Protein AF-A0A3E4QM61-F1 (afdb_monomer_lite)

Sequence (158 aa):
MGYKTLSMSSDREHCSTHFFFFPSSILSKVETKSYTAKDVSEFRKAEDPIFTSLSENGILKAKDGSSISPVFDIFVSEKSKTYGIVSIPVGKYIVFAVSKDIDFPTRSEAGLKYCIKEVEIKERPSELILSPTFPTTYSMYGLIPWVEIDEKFSYNWK

pLDDT: mean 76.72, std 18.47, range [28.97, 95.62]

Radius of gyration: 16.13 Å; chains: 1; bounding box: 41×36×47 Å

Secondary structure (DSSP, 8-state):
-------TTTS-----EEEEEEETTHHHH----EEE-SSHHHHHH---HHHHIIIIIS-EEPTTS-EE--SEEEEE-TT--SPPP----SEEEEEEEEE----SSS--TTTTEEEEEEEEE---SSPP---------TTEEEEE----TTS-------

Structure (mmCIF, N/CA/C/O backbone):
data_AF-A0A3E4QM61-F1
#
_entry.id   AF-A0A3E4QM61-F1
#
loop_
_atom_site.group_PDB
_atom_site.id
_atom_site.type_symbol
_atom_site.label_atom_id
_atom_site.label_alt_id
_atom_site.label_comp_id
_atom_site.label_asym_id
_atom_site.label_entity_id
_atom_site.label_seq_id
_atom_site.pdbx_PDB_ins_code
_atom_site.Cartn_x
_atom_site.Cartn_y
_atom_site.Cartn_z
_atom_site.occupancy
_atom_site.B_iso_or_equiv
_atom_site.auth_seq_id
_atom_site.auth_comp_id
_atom_site.auth_asym_id
_atom_site.auth_atom_id
_atom_site.pdbx_PDB_model_num
ATOM 1 N N . MET A 1 1 ? -2.763 16.709 -31.731 1.00 30.06 1 MET A N 1
ATOM 2 C CA . MET A 1 1 ? -2.555 16.290 -30.330 1.00 30.06 1 MET A CA 1
ATOM 3 C C . MET A 1 1 ? -2.759 14.790 -30.289 1.00 30.06 1 MET A C 1
ATOM 5 O O . MET A 1 1 ? -3.856 14.342 -30.587 1.00 30.06 1 MET A O 1
ATOM 9 N N . GLY A 1 2 ? -1.689 14.022 -30.094 1.00 29.39 2 GLY A N 1
ATOM 10 C CA . GLY A 1 2 ? -1.769 12.564 -30.021 1.00 29.39 2 GLY A CA 1
ATOM 11 C C . GLY A 1 2 ? -1.876 12.142 -28.563 1.00 29.39 2 GLY A C 1
ATOM 12 O O . GLY A 1 2 ? -1.022 12.519 -27.767 1.00 29.39 2 GLY A O 1
ATOM 13 N N . TYR A 1 3 ? -2.912 11.386 -28.219 1.00 28.97 3 TYR A N 1
ATOM 14 C CA . TYR A 1 3 ? -3.013 10.722 -26.924 1.00 28.97 3 TYR A CA 1
ATOM 15 C C . TYR A 1 3 ? -2.383 9.334 -27.066 1.00 28.97 3 TYR A C 1
ATOM 17 O O . TYR A 1 3 ? -2.775 8.572 -27.949 1.00 28.97 3 TYR A O 1
ATOM 25 N N . LYS A 1 4 ? -1.396 9.003 -26.226 1.00 29.42 4 LYS A N 1
ATOM 26 C CA . LYS A 1 4 ? -0.947 7.615 -26.065 1.00 29.42 4 LYS A CA 1
ATOM 27 C C . LYS A 1 4 ? -1.897 6.945 -25.082 1.00 29.42 4 LYS A C 1
ATOM 29 O O . LYS A 1 4 ? -1.844 7.211 -23.887 1.00 29.42 4 LYS A O 1
ATOM 34 N N . THR A 1 5 ? -2.785 6.109 -25.601 1.00 34.84 5 THR A N 1
ATOM 35 C CA . THR A 1 5 ? -3.594 5.213 -24.778 1.00 34.84 5 THR A CA 1
ATOM 36 C C . THR A 1 5 ? -2.686 4.069 -24.330 1.00 34.84 5 THR A C 1
ATOM 38 O O . THR A 1 5 ? -2.144 3.369 -25.187 1.00 34.84 5 THR A O 1
ATOM 41 N N . LEU A 1 6 ? -2.490 3.882 -23.025 1.00 34.25 6 LEU A N 1
ATOM 42 C CA . LEU A 1 6 ? -1.894 2.644 -22.517 1.00 34.25 6 LEU A CA 1
ATOM 43 C C . LEU A 1 6 ? -2.831 1.484 -22.878 1.00 34.25 6 LEU A C 1
ATOM 45 O O . LEU A 1 6 ? -4.052 1.578 -22.722 1.00 34.25 6 LEU A O 1
ATOM 49 N N . SER A 1 7 ? -2.261 0.443 -23.474 1.00 32.88 7 SER A N 1
ATOM 50 C CA . SER A 1 7 ? -2.995 -0.716 -23.965 1.00 32.88 7 SER A CA 1
ATOM 51 C C . SER A 1 7 ? -3.347 -1.579 -22.757 1.00 32.88 7 SER A C 1
ATOM 53 O O . SER A 1 7 ? -2.511 -2.287 -22.206 1.00 32.88 7 SER A O 1
ATOM 55 N N . MET A 1 8 ? -4.620 -1.536 -22.359 1.00 40.66 8 MET A N 1
ATOM 56 C CA . MET A 1 8 ? -5.173 -2.243 -21.192 1.00 40.66 8 MET A CA 1
ATOM 57 C C . MET A 1 8 ? -4.942 -3.768 -21.190 1.00 40.66 8 MET A C 1
ATOM 59 O O . MET A 1 8 ? -5.213 -4.409 -20.179 1.00 40.66 8 MET A O 1
ATOM 63 N N . SER A 1 9 ? -4.465 -4.357 -22.292 1.00 40.62 9 SER A N 1
ATOM 64 C CA . SER A 1 9 ? -4.186 -5.791 -22.423 1.00 40.62 9 SER A CA 1
ATOM 65 C C . SER A 1 9 ? -2.728 -6.206 -22.169 1.00 40.62 9 SER A C 1
ATOM 67 O O . SER A 1 9 ? -2.484 -7.402 -22.070 1.00 40.62 9 SER A O 1
ATOM 69 N N . SER A 1 10 ? -1.770 -5.275 -22.061 1.00 42.66 10 SER A N 1
ATOM 70 C CA . SER A 1 10 ? -0.346 -5.587 -21.799 1.00 42.66 10 SER A CA 1
ATOM 71 C C . SER A 1 10 ? 0.195 -5.049 -20.468 1.00 42.66 10 SER A C 1
ATOM 73 O O . SER A 1 10 ? 1.280 -5.449 -20.069 1.00 42.66 10 SER A O 1
ATOM 75 N N . ASP A 1 11 ? -0.553 -4.179 -19.779 1.00 50.09 11 ASP A N 1
ATOM 76 C CA . ASP A 1 11 ? -0.012 -3.296 -18.725 1.00 50.09 11 ASP A CA 1
ATOM 77 C C . ASP A 1 11 ? -0.599 -3.587 -17.321 1.00 50.09 11 ASP A C 1
ATOM 79 O O . ASP A 1 11 ? -0.667 -2.710 -16.457 1.00 50.09 11 ASP A O 1
ATOM 83 N N . ARG A 1 12 ? -1.121 -4.801 -17.103 1.00 51.88 12 ARG A N 1
ATOM 84 C CA . ARG A 1 12 ? -1.690 -5.246 -15.819 1.00 51.88 12 ARG A CA 1
ATOM 85 C C . ARG A 1 12 ? -1.074 -6.586 -15.440 1.00 51.88 12 ARG A C 1
ATOM 87 O O . ARG A 1 12 ? -1.545 -7.631 -15.880 1.00 51.88 12 ARG A O 1
ATOM 94 N N . GLU A 1 13 ? -0.022 -6.547 -14.638 1.00 52.28 13 GLU A N 1
ATOM 95 C CA . GLU A 1 13 ? 0.568 -7.751 -14.058 1.00 52.28 13 GLU A CA 1
ATOM 96 C C . GLU A 1 13 ? -0.085 -8.055 -12.708 1.00 52.28 13 GLU A C 1
ATOM 98 O O . GLU A 1 13 ? -0.408 -7.151 -11.932 1.00 52.28 13 GLU A O 1
ATOM 103 N N . HIS A 1 14 ? -0.314 -9.343 -12.439 1.00 58.34 14 HIS A N 1
ATOM 104 C CA . HIS A 1 14 ? -0.659 -9.777 -11.092 1.00 58.34 14 HIS A CA 1
ATOM 105 C C . HIS A 1 14 ? 0.526 -9.471 -10.197 1.00 58.34 14 HIS A C 1
ATOM 107 O O . HIS A 1 14 ? 1.620 -9.944 -10.482 1.00 58.34 14 HIS A O 1
ATOM 113 N N . CYS A 1 15 ? 0.289 -8.707 -9.134 1.00 69.62 15 CYS A N 1
ATOM 114 C CA . CYS A 1 15 ? 1.341 -8.363 -8.204 1.00 69.62 15 CYS A CA 1
ATOM 115 C C . CYS A 1 15 ? 1.100 -8.945 -6.809 1.00 69.62 15 CYS A C 1
ATOM 117 O O . CYS A 1 15 ? -0.021 -8.922 -6.283 1.00 69.62 15 CYS A O 1
ATOM 119 N N . SER A 1 16 ? 2.163 -9.429 -6.171 1.00 81.06 16 SER A N 1
ATOM 120 C CA . SER A 1 16 ? 2.164 -9.717 -4.750 1.00 81.06 16 SER A CA 1
ATOM 121 C C . SER A 1 16 ? 1.882 -8.418 -4.010 1.00 81.06 16 SER A C 1
ATOM 123 O O . SER A 1 16 ? 2.542 -7.402 -4.213 1.00 81.06 16 SER A O 1
ATOM 125 N N . THR A 1 17 ? 0.874 -8.436 -3.151 1.00 86.19 17 THR A N 1
ATOM 126 C CA . THR A 1 17 ? 0.377 -7.243 -2.473 1.00 86.19 17 THR A CA 1
ATOM 127 C C . THR A 1 17 ? 0.293 -7.507 -0.985 1.00 86.19 17 THR A C 1
ATOM 129 O O . THR A 1 17 ? -0.249 -8.519 -0.542 1.00 86.19 17 THR A O 1
ATOM 132 N N . HIS A 1 18 ? 0.815 -6.574 -0.198 1.00 91.62 18 HIS A N 1
ATOM 133 C CA . HIS A 1 18 ? 0.668 -6.576 1.250 1.00 91.62 18 HIS A CA 1
ATOM 134 C C . HIS A 1 18 ? -0.342 -5.510 1.650 1.00 91.62 18 HIS A C 1
ATOM 136 O O . HIS A 1 18 ? -0.167 -4.330 1.349 1.00 91.62 18 HIS A O 1
ATOM 142 N N . PHE A 1 19 ? -1.411 -5.939 2.305 1.00 91.81 19 PHE A N 1
ATOM 143 C CA . PHE A 1 19 ? -2.453 -5.083 2.844 1.00 91.81 19 PHE A CA 1
ATOM 144 C C . PHE A 1 19 ? -2.182 -4.819 4.320 1.00 91.81 19 PHE A C 1
ATOM 146 O O . PHE A 1 19 ? -2.066 -5.758 5.100 1.00 91.81 19 PHE A O 1
ATOM 153 N N . PHE A 1 20 ? -2.131 -3.551 4.708 1.00 95.19 20 PHE A N 1
ATOM 154 C CA . PHE A 1 20 ? -1.952 -3.116 6.088 1.00 95.19 20 PHE A CA 1
ATOM 155 C C . PHE A 1 20 ? -3.166 -2.316 6.534 1.00 95.19 20 PHE A C 1
ATOM 157 O O . PHE A 1 20 ? -3.553 -1.349 5.875 1.00 95.19 20 PHE A O 1
ATOM 164 N N . PHE A 1 21 ? -3.756 -2.693 7.663 1.00 94.75 21 PHE A N 1
ATOM 165 C CA . PHE A 1 21 ? -4.988 -2.085 8.140 1.00 94.75 21 PHE A CA 1
ATOM 166 C C . PHE A 1 21 ? -4.711 -1.235 9.366 1.00 94.75 21 PHE A C 1
ATOM 168 O O . PHE A 1 21 ? -4.349 -1.732 10.432 1.00 94.75 21 PHE A O 1
ATOM 175 N N . PHE A 1 22 ? -4.920 0.066 9.219 1.00 95.62 22 PHE A N 1
ATOM 176 C CA . PHE A 1 22 ? -4.743 1.034 10.291 1.00 95.62 22 PHE A CA 1
ATOM 177 C C . PHE A 1 22 ? -6.091 1.601 10.733 1.00 95.62 22 PHE A C 1
ATOM 179 O O . PHE A 1 22 ? -7.031 1.630 9.936 1.00 95.62 22 PHE A O 1
ATOM 186 N N . PRO A 1 23 ? -6.215 2.093 11.978 1.00 93.56 23 PRO A N 1
ATOM 187 C CA . PRO A 1 23 ? -7.413 2.809 12.404 1.00 93.56 23 PRO A CA 1
ATOM 188 C C . PRO A 1 23 ? -7.685 4.015 11.498 1.00 93.56 23 PRO A C 1
ATOM 190 O O . PRO A 1 23 ? -6.747 4.654 11.020 1.00 93.56 23 PRO A O 1
ATOM 193 N N . SER A 1 24 ? -8.955 4.387 11.317 1.00 91.25 24 SER A N 1
ATOM 194 C CA . SER A 1 24 ? -9.344 5.496 10.427 1.00 91.25 24 SER A CA 1
ATOM 195 C C . SER A 1 24 ? -8.673 6.842 10.725 1.00 91.25 24 SER A C 1
ATOM 197 O O . SER A 1 24 ? -8.475 7.662 9.831 1.00 91.25 24 SER A O 1
ATOM 199 N N . SER A 1 25 ? -8.232 7.054 11.966 1.00 92.12 25 SER A N 1
ATOM 200 C CA . SER A 1 25 ? -7.511 8.257 12.389 1.00 92.12 25 SER A CA 1
ATOM 201 C C . SER A 1 25 ? -6.088 8.380 11.824 1.00 92.12 25 SER A C 1
ATOM 203 O O . SER A 1 25 ? -5.469 9.439 11.975 1.00 92.12 25 SER A O 1
ATOM 205 N N . ILE A 1 26 ? -5.557 7.344 11.160 1.00 93.81 26 ILE A N 1
ATOM 206 C CA . ILE A 1 26 ? -4.161 7.287 10.702 1.00 93.81 26 ILE A CA 1
ATOM 207 C C . ILE A 1 26 ? -3.784 8.429 9.758 1.00 93.81 26 ILE A C 1
ATOM 209 O O . ILE A 1 26 ? -2.677 8.953 9.859 1.00 93.81 26 ILE A O 1
ATOM 213 N N . LEU A 1 27 ? -4.707 8.879 8.902 1.00 91.25 27 LEU A N 1
ATOM 214 C CA . LEU A 1 27 ? -4.430 9.905 7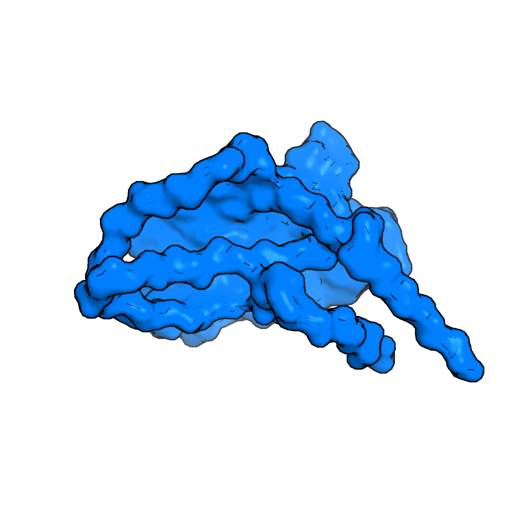.890 1.00 91.25 27 LEU A CA 1
ATOM 215 C C . LEU A 1 27 ? -4.060 11.267 8.494 1.00 91.25 27 LEU A C 1
ATOM 217 O O . LEU A 1 27 ? -3.392 12.068 7.850 1.00 91.25 27 LEU A O 1
ATOM 221 N N . SER A 1 28 ? -4.427 11.528 9.753 1.00 92.31 28 SER A N 1
ATOM 222 C CA . SER A 1 28 ? -3.973 12.738 10.452 1.00 92.31 28 SER A CA 1
ATOM 223 C C . SER A 1 28 ? -2.493 12.666 10.865 1.00 92.31 28 SER A C 1
ATOM 225 O O . SER A 1 28 ? -1.814 13.695 10.937 1.00 92.31 28 SER A O 1
ATOM 227 N N . LYS A 1 29 ? -1.974 11.449 11.075 1.00 92.50 29 LYS A N 1
ATOM 228 C CA . LYS A 1 29 ? -0.649 11.166 11.644 1.00 92.50 29 LYS A CA 1
ATOM 229 C C . LYS A 1 29 ? 0.442 10.942 10.605 1.00 92.50 29 LYS A C 1
ATOM 231 O O . LYS A 1 29 ? 1.611 11.097 10.943 1.00 92.50 29 LYS A O 1
ATOM 236 N N . VAL A 1 30 ? 0.083 10.594 9.372 1.00 92.88 30 VAL A N 1
ATOM 237 C CA . VAL A 1 30 ? 1.038 10.330 8.285 1.00 92.88 30 VAL A CA 1
ATOM 238 C C . VAL A 1 30 ? 0.922 11.359 7.168 1.00 9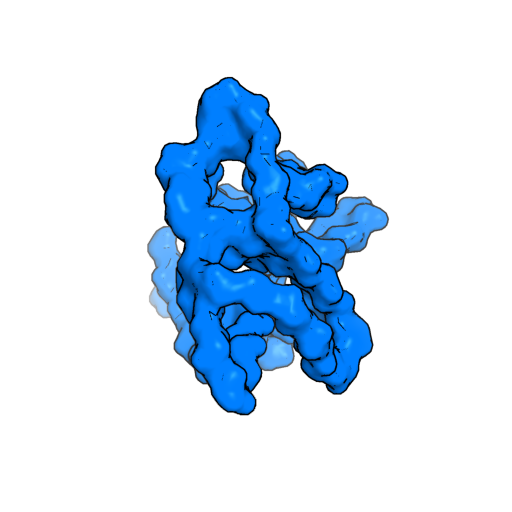2.88 30 VAL A C 1
ATOM 240 O O . VAL A 1 30 ? -0.056 12.103 7.085 1.00 92.88 30 VAL A O 1
ATOM 243 N N . GLU A 1 31 ? 1.951 11.443 6.332 1.00 89.81 31 GLU A N 1
ATOM 244 C CA . GLU A 1 31 ? 1.954 12.276 5.134 1.00 89.81 31 GLU A CA 1
ATOM 245 C C . GLU A 1 31 ? 2.104 11.377 3.908 1.00 89.81 31 GLU A C 1
ATOM 247 O O . GLU A 1 31 ? 3.138 10.749 3.706 1.00 89.81 31 GLU A O 1
ATOM 252 N N . THR A 1 32 ? 1.042 11.292 3.112 1.00 91.19 32 THR A N 1
ATOM 253 C CA . THR A 1 32 ? 0.997 10.483 1.893 1.00 91.19 32 THR A CA 1
ATOM 254 C C . THR A 1 32 ? 1.082 11.399 0.687 1.00 91.19 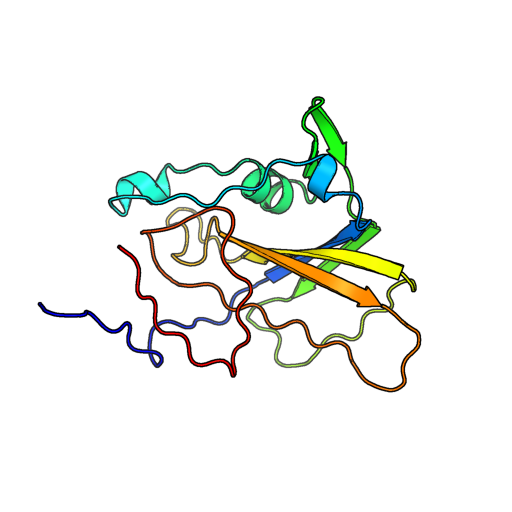32 THR A C 1
ATOM 256 O O . THR A 1 32 ? 0.349 12.388 0.614 1.00 91.19 32 THR A O 1
ATOM 259 N N . LYS A 1 33 ? 1.950 11.077 -0.269 1.00 91.81 33 LYS A N 1
ATOM 260 C CA . LYS A 1 33 ? 2.165 11.889 -1.467 1.00 91.81 33 LYS A CA 1
ATOM 261 C C . LYS A 1 33 ? 2.318 11.008 -2.693 1.00 91.81 33 LYS A C 1
ATOM 263 O O . LYS A 1 33 ? 2.838 9.900 -2.613 1.00 91.81 33 LYS A O 1
ATOM 268 N N . SER A 1 34 ? 1.850 11.527 -3.819 1.00 91.00 34 SER A N 1
ATOM 269 C CA . SER A 1 34 ? 2.111 10.991 -5.149 1.00 91.00 34 SER A CA 1
ATOM 270 C C . SER A 1 34 ? 3.261 11.765 -5.779 1.00 91.00 34 SER A C 1
ATOM 272 O O . SER A 1 34 ? 3.297 12.995 -5.676 1.00 91.00 34 SER A O 1
ATOM 274 N N . TYR A 1 35 ? 4.146 11.074 -6.484 1.00 89.75 35 TYR A N 1
ATOM 275 C CA . TYR A 1 35 ? 5.291 11.684 -7.147 1.00 89.75 35 TYR A CA 1
ATOM 276 C C . TYR A 1 35 ? 5.367 11.268 -8.610 1.00 89.75 35 TYR A C 1
ATOM 278 O O . TYR A 1 35 ? 4.872 10.205 -8.989 1.00 89.75 35 TYR A O 1
ATOM 286 N N . THR A 1 36 ? 6.042 12.096 -9.406 1.00 89.12 36 THR A N 1
ATOM 287 C CA . THR A 1 36 ? 6.312 11.841 -10.821 1.00 89.12 36 THR A CA 1
ATOM 288 C C . THR A 1 36 ? 7.817 11.743 -11.031 1.00 89.12 36 THR A C 1
ATOM 290 O O . THR A 1 36 ? 8.554 12.586 -10.525 1.00 89.12 36 THR A O 1
ATOM 293 N N . ALA A 1 37 ? 8.269 10.748 -11.789 1.00 85.25 37 ALA A N 1
ATOM 294 C CA . ALA A 1 37 ? 9.644 10.655 -12.272 1.00 85.25 37 ALA A CA 1
ATOM 295 C C . ALA A 1 37 ? 9.674 10.902 -13.786 1.00 85.25 37 ALA A C 1
ATOM 297 O O . ALA A 1 37 ? 8.754 10.513 -14.509 1.00 85.25 37 ALA A O 1
ATOM 298 N N . LYS A 1 38 ? 10.717 11.571 -14.280 1.00 82.62 38 LYS A N 1
ATOM 299 C CA . LYS A 1 38 ? 10.852 11.920 -15.703 1.00 82.62 38 LYS A CA 1
ATOM 300 C C . LYS A 1 38 ? 11.336 10.748 -16.545 1.00 82.62 38 LYS A C 1
ATOM 302 O O . LYS A 1 38 ? 10.999 10.660 -17.723 1.00 82.62 38 LYS A O 1
ATOM 307 N N . ASP A 1 39 ? 12.134 9.871 -15.947 1.00 81.56 39 ASP A N 1
ATOM 308 C CA . ASP A 1 39 ? 12.721 8.718 -16.613 1.00 81.56 39 ASP A CA 1
ATOM 309 C C . ASP A 1 39 ? 12.940 7.533 -15.655 1.00 81.56 39 ASP A C 1
ATOM 311 O O . ASP A 1 39 ? 12.747 7.613 -14.438 1.00 81.56 39 ASP A O 1
ATOM 315 N N . VAL A 1 40 ? 13.359 6.406 -16.234 1.00 82.12 40 VAL A N 1
ATOM 316 C CA . VAL A 1 40 ? 13.626 5.151 -15.517 1.00 82.12 40 VAL A CA 1
ATOM 317 C C . VAL A 1 40 ? 14.755 5.301 -14.491 1.00 82.12 40 VAL A C 1
ATOM 319 O O . VAL A 1 40 ? 14.739 4.642 -13.452 1.00 82.12 40 VAL A O 1
ATOM 322 N N . SER A 1 41 ? 15.748 6.153 -14.758 1.00 83.75 41 SER A N 1
ATOM 323 C CA . SER A 1 41 ? 16.893 6.343 -13.861 1.00 83.75 41 SER A CA 1
ATOM 324 C C . SER A 1 41 ? 16.490 7.102 -12.600 1.00 83.75 41 SER A C 1
ATOM 326 O O . SER A 1 41 ? 16.939 6.745 -11.510 1.00 83.75 41 SER A O 1
ATOM 328 N N . GLU A 1 42 ? 15.636 8.117 -12.741 1.00 86.00 42 GLU A N 1
ATOM 329 C CA . GLU A 1 42 ? 15.036 8.847 -11.625 1.00 86.00 42 GLU A CA 1
ATOM 330 C C . GLU A 1 42 ? 14.140 7.923 -10.794 1.00 86.00 42 GLU A C 1
ATOM 332 O O . GLU A 1 42 ? 14.320 7.830 -9.582 1.00 86.00 42 GLU A O 1
ATOM 337 N N . PHE A 1 43 ? 13.264 7.146 -11.438 1.00 84.94 43 PHE A N 1
ATOM 338 C CA . PHE A 1 43 ? 12.403 6.187 -10.741 1.00 84.94 43 PHE A CA 1
ATOM 339 C C . PHE A 1 43 ? 13.197 5.143 -9.938 1.00 84.94 43 PHE A C 1
ATOM 341 O O . PHE A 1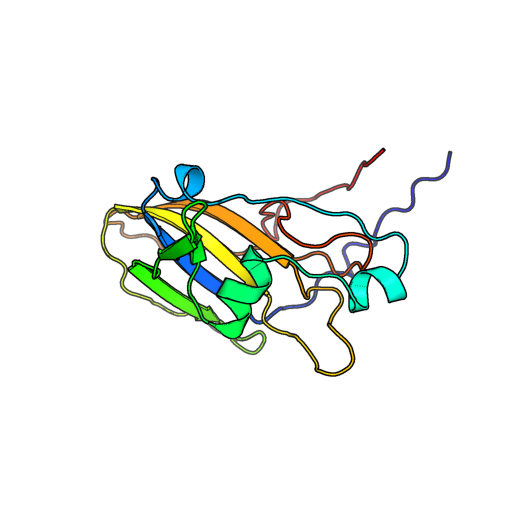 43 ? 12.882 4.856 -8.784 1.00 84.94 43 PHE A O 1
ATOM 348 N N . 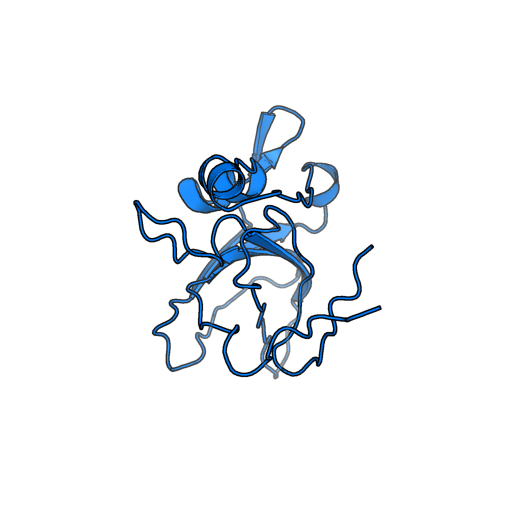ARG A 1 44 ? 14.272 4.583 -10.509 1.00 80.75 44 ARG A N 1
ATOM 349 C CA . ARG A 1 44 ? 15.102 3.574 -9.822 1.00 80.75 44 ARG A CA 1
ATOM 350 C C . ARG A 1 44 ? 15.789 4.104 -8.565 1.00 80.75 44 ARG A C 1
ATOM 352 O O . ARG A 1 44 ? 16.094 3.310 -7.680 1.00 80.75 44 ARG A O 1
ATOM 359 N N . LYS A 1 45 ? 16.029 5.414 -8.489 1.00 85.50 45 LYS A N 1
ATOM 360 C CA . LYS A 1 45 ? 16.641 6.094 -7.337 1.00 85.50 45 LYS A CA 1
ATOM 361 C C . LYS A 1 45 ? 15.614 6.753 -6.415 1.00 85.50 45 LYS A C 1
ATOM 363 O O . LYS A 1 45 ? 16.003 7.289 -5.386 1.00 85.50 45 LYS A O 1
ATOM 368 N N . ALA A 1 46 ? 14.335 6.740 -6.787 1.00 86.38 46 ALA A N 1
ATOM 369 C CA . ALA A 1 46 ? 13.281 7.372 -6.014 1.00 86.38 46 ALA A CA 1
ATOM 370 C C . ALA A 1 46 ? 13.094 6.684 -4.659 1.00 86.38 46 ALA A C 1
ATOM 372 O O . ALA A 1 46 ? 13.253 5.469 -4.530 1.00 86.38 46 ALA A O 1
ATOM 373 N N . GLU A 1 47 ? 12.710 7.454 -3.652 1.00 85.81 47 GLU A N 1
ATOM 374 C CA . GLU A 1 47 ? 12.361 6.938 -2.335 1.00 85.81 47 GLU A CA 1
ATOM 375 C C . GLU A 1 47 ? 11.044 7.567 -1.900 1.00 85.81 47 GLU A C 1
ATOM 377 O O . GLU A 1 47 ? 10.855 8.778 -2.007 1.00 85.81 47 GLU A O 1
ATOM 382 N N . ASP A 1 48 ? 10.132 6.734 -1.408 1.00 89.06 48 ASP A N 1
ATOM 383 C CA . ASP A 1 48 ? 8.909 7.184 -0.760 1.00 89.06 48 ASP A CA 1
ATOM 384 C C . ASP A 1 48 ? 8.901 6.644 0.679 1.00 89.06 48 ASP A C 1
ATOM 386 O O . ASP A 1 48 ? 8.927 5.426 0.873 1.00 89.06 48 ASP A O 1
ATOM 390 N N . PRO A 1 49 ? 8.873 7.516 1.705 1.00 89.00 49 PRO A N 1
ATOM 391 C CA . PRO A 1 49 ? 8.976 7.083 3.095 1.00 89.00 49 PRO A CA 1
ATOM 392 C C . PRO A 1 49 ? 7.867 6.126 3.541 1.00 89.00 49 PRO A C 1
ATOM 394 O O . PRO A 1 49 ? 8.121 5.268 4.388 1.00 89.00 49 PRO A O 1
ATOM 397 N N . ILE A 1 50 ? 6.651 6.261 3.000 1.00 92.19 50 ILE A N 1
ATOM 398 C CA . ILE A 1 50 ? 5.510 5.406 3.352 1.00 92.19 50 ILE A CA 1
ATOM 399 C C . ILE A 1 50 ? 5.708 4.018 2.748 1.00 92.19 50 ILE A C 1
ATOM 401 O O . ILE A 1 50 ? 5.641 3.023 3.470 1.00 92.19 50 ILE A O 1
ATOM 405 N N . PHE A 1 51 ? 6.017 3.957 1.453 1.00 90.25 51 PHE A N 1
ATOM 406 C CA . PHE A 1 51 ? 6.315 2.728 0.740 1.00 90.25 51 PHE A CA 1
ATOM 407 C C . PHE A 1 51 ? 7.483 1.998 1.389 1.00 90.25 51 PHE A C 1
ATOM 409 O O . PHE A 1 51 ? 7.339 0.828 1.718 1.00 90.25 51 PHE A O 1
ATOM 416 N N . THR A 1 52 ? 8.614 2.669 1.625 1.00 88.44 52 THR A N 1
ATOM 417 C CA . THR A 1 52 ? 9.798 2.041 2.227 1.00 88.44 52 THR A CA 1
ATOM 418 C C . THR A 1 52 ? 9.482 1.522 3.628 1.00 88.44 52 THR A C 1
ATOM 420 O O . THR A 1 52 ? 9.778 0.371 3.941 1.00 88.44 52 THR A O 1
ATOM 423 N N . SER A 1 53 ? 8.802 2.318 4.463 1.00 91.19 53 SER A N 1
ATOM 424 C CA . SER A 1 53 ? 8.468 1.896 5.832 1.00 91.19 53 SER A CA 1
ATOM 425 C C . SER A 1 53 ? 7.547 0.668 5.849 1.00 91.19 53 SER A C 1
ATOM 427 O O . SER A 1 53 ? 7.821 -0.285 6.578 1.00 91.19 53 SER A O 1
ATOM 429 N N . LEU A 1 54 ? 6.511 0.637 5.006 1.00 92.56 54 LEU A N 1
ATOM 430 C CA . LEU A 1 54 ? 5.592 -0.503 4.918 1.00 92.56 54 LEU A CA 1
ATOM 431 C C . LEU A 1 54 ? 6.209 -1.714 4.205 1.00 92.56 54 LEU A C 1
ATOM 433 O O . LEU A 1 54 ? 6.017 -2.855 4.624 1.00 92.56 54 LEU A O 1
ATOM 437 N N . SER A 1 55 ? 6.954 -1.487 3.125 1.00 87.38 55 SER A N 1
ATOM 438 C CA . SER A 1 55 ? 7.543 -2.553 2.318 1.00 87.38 55 SER A CA 1
ATOM 439 C C . SER A 1 55 ? 8.675 -3.268 3.057 1.00 87.38 55 SER A C 1
ATOM 441 O O . SER A 1 55 ? 8.779 -4.487 2.956 1.00 87.38 55 SER A O 1
ATOM 443 N N . GLU A 1 56 ? 9.493 -2.554 3.825 1.00 85.75 56 GLU A N 1
ATOM 444 C CA . GLU A 1 56 ? 10.640 -3.153 4.517 1.00 85.75 56 GLU A CA 1
ATOM 445 C C . GLU A 1 56 ? 10.320 -3.543 5.961 1.00 85.75 56 GLU A C 1
ATOM 447 O O . GLU A 1 56 ? 10.748 -4.599 6.416 1.00 85.75 56 GLU A O 1
ATOM 452 N N . ASN A 1 57 ? 9.545 -2.720 6.678 1.00 87.44 57 ASN A N 1
ATOM 453 C CA . ASN A 1 57 ? 9.366 -2.867 8.127 1.00 87.44 57 ASN A CA 1
ATOM 454 C C . ASN A 1 57 ? 7.933 -3.229 8.541 1.00 87.44 57 ASN A C 1
ATOM 456 O O . ASN A 1 57 ? 7.700 -3.538 9.707 1.00 87.44 57 ASN A O 1
ATOM 460 N N . GLY A 1 58 ? 6.959 -3.155 7.627 1.00 92.00 58 GLY A N 1
ATOM 461 C CA . GLY A 1 58 ? 5.551 -3.433 7.932 1.00 92.00 58 GLY A CA 1
ATOM 462 C C . GLY A 1 58 ? 4.895 -2.429 8.890 1.00 92.00 58 GLY A C 1
ATOM 463 O O . GLY A 1 58 ? 3.848 -2.719 9.460 1.00 92.00 58 GLY A O 1
ATOM 464 N N . ILE A 1 59 ? 5.498 -1.253 9.083 1.00 94.19 59 ILE A N 1
ATOM 465 C CA . ILE A 1 59 ? 5.028 -0.209 10.005 1.00 94.19 59 ILE A CA 1
ATOM 466 C C . ILE A 1 59 ? 5.037 1.159 9.321 1.00 94.19 59 ILE A C 1
ATOM 468 O O . ILE A 1 59 ? 5.798 1.397 8.386 1.00 94.19 59 ILE A O 1
ATOM 472 N N . LEU A 1 60 ? 4.207 2.082 9.804 1.00 94.88 60 LEU A N 1
ATOM 473 C CA . LEU A 1 60 ? 4.224 3.482 9.379 1.00 94.88 60 LEU A CA 1
ATOM 474 C C . LEU A 1 60 ? 5.085 4.323 10.320 1.00 94.88 60 LEU A C 1
ATOM 476 O O . LEU A 1 60 ? 5.121 4.080 11.525 1.00 94.88 60 LEU A O 1
ATOM 480 N N . LYS A 1 61 ? 5.716 5.368 9.779 1.00 92.38 61 LYS A N 1
ATOM 481 C CA . LYS A 1 61 ? 6.299 6.455 10.573 1.00 92.38 61 LYS A CA 1
ATOM 482 C C . LYS A 1 61 ? 5.347 7.644 10.588 1.00 92.38 61 LYS A C 1
ATOM 484 O O . LYS A 1 61 ? 4.902 8.108 9.539 1.00 92.38 61 LYS A O 1
ATOM 489 N N . ALA A 1 62 ? 5.024 8.122 11.779 1.00 91.31 62 ALA A N 1
ATOM 490 C CA . ALA A 1 62 ? 4.209 9.306 11.982 1.00 91.31 62 ALA A CA 1
ATOM 491 C C . ALA A 1 62 ? 5.021 10.595 11.783 1.00 91.31 62 ALA A C 1
ATOM 493 O O . ALA A 1 62 ? 6.252 10.589 11.818 1.00 91.31 62 ALA A O 1
ATOM 494 N N . LYS A 1 63 ? 4.318 11.724 11.639 1.00 90.12 63 LYS A N 1
ATOM 495 C CA . LYS A 1 63 ? 4.914 13.070 11.534 1.00 90.12 63 LYS A CA 1
ATOM 496 C C . LYS A 1 63 ? 5.774 13.451 12.743 1.00 90.12 63 LYS A C 1
ATOM 498 O O . LYS A 1 63 ? 6.716 14.218 12.595 1.00 90.12 63 LYS A O 1
ATOM 503 N N . ASP A 1 64 ? 5.453 12.923 13.923 1.00 90.44 64 ASP A N 1
ATOM 504 C CA . ASP A 1 64 ? 6.221 13.127 15.158 1.00 90.44 64 ASP A CA 1
ATOM 505 C C . ASP A 1 64 ? 7.411 12.155 15.303 1.00 90.44 64 ASP A C 1
ATOM 507 O O . ASP A 1 64 ? 8.110 12.177 16.313 1.00 90.44 64 ASP A O 1
ATOM 511 N N . GLY A 1 65 ? 7.652 11.302 14.300 1.00 88.50 65 GLY A N 1
ATOM 512 C CA . GLY A 1 65 ? 8.717 10.300 14.294 1.00 88.50 65 GLY A CA 1
ATOM 513 C C . GLY A 1 65 ? 8.361 8.986 14.992 1.00 88.50 65 GLY A C 1
ATOM 514 O O . GLY A 1 65 ? 9.154 8.044 14.936 1.00 88.50 65 GLY A O 1
ATOM 515 N N . SER A 1 66 ? 7.183 8.877 15.617 1.00 92.25 66 SER A N 1
ATOM 516 C CA . SER A 1 66 ? 6.740 7.629 16.242 1.00 92.25 66 SER A CA 1
ATOM 517 C C . SER A 1 66 ? 6.439 6.542 15.205 1.00 92.25 66 SER A C 1
ATOM 519 O O . SER A 1 66 ? 6.095 6.810 14.052 1.00 92.25 66 SER A O 1
ATOM 521 N N . SER A 1 67 ? 6.590 5.285 15.618 1.00 93.69 67 SER A N 1
ATOM 522 C CA . SER A 1 67 ? 6.246 4.123 14.797 1.00 93.69 67 SER A CA 1
ATOM 523 C C . SER A 1 67 ? 4.815 3.681 15.077 1.00 93.69 67 SER A C 1
ATOM 525 O O . SER A 1 67 ? 4.414 3.552 16.232 1.00 93.69 67 SER A O 1
ATOM 527 N N . ILE A 1 68 ? 4.050 3.422 14.021 1.00 95.25 68 ILE A N 1
ATOM 528 C CA . ILE A 1 68 ? 2.664 2.968 14.096 1.00 95.25 68 ILE A CA 1
ATOM 529 C C . ILE A 1 68 ? 2.577 1.590 13.452 1.00 95.25 68 ILE A C 1
ATOM 531 O O . ILE A 1 68 ? 2.834 1.435 12.258 1.00 95.25 68 ILE A O 1
ATOM 535 N N . SER A 1 69 ? 2.193 0.595 14.247 1.00 95.12 69 SER A N 1
ATOM 536 C CA . SER A 1 69 ? 1.922 -0.754 13.752 1.00 95.12 69 SER A CA 1
ATOM 537 C C . SER A 1 69 ? 0.503 -0.857 13.184 1.00 95.12 69 SER A C 1
ATOM 539 O O . SER A 1 69 ? -0.404 -0.183 13.693 1.00 95.12 69 SER A O 1
ATOM 541 N N . PRO A 1 70 ? 0.293 -1.671 12.139 1.00 94.69 70 PRO A N 1
ATOM 542 C CA . PRO A 1 70 ? -1.047 -2.004 11.681 1.00 94.69 70 PRO A CA 1
ATOM 543 C C . PRO A 1 70 ? -1.797 -2.769 12.779 1.00 94.69 70 PRO A C 1
ATOM 545 O O . PRO A 1 70 ? -1.193 -3.430 13.622 1.00 94.69 70 PRO A O 1
ATOM 548 N N . VAL A 1 71 ? -3.127 -2.692 12.767 1.00 93.12 71 VAL A N 1
ATOM 549 C CA . VAL A 1 71 ? -3.973 -3.536 13.628 1.00 93.12 71 VAL A CA 1
ATOM 550 C C . VAL A 1 71 ? -3.850 -4.995 13.198 1.00 93.12 71 VAL A C 1
ATOM 552 O O . VAL A 1 71 ? -3.855 -5.893 14.034 1.00 93.12 71 VAL A O 1
ATOM 555 N N . PHE A 1 72 ? -3.740 -5.211 11.891 1.00 89.25 72 PHE A N 1
ATOM 556 C CA . PHE A 1 72 ? -3.413 -6.484 11.271 1.00 89.25 72 PHE A CA 1
ATOM 557 C C . PHE A 1 72 ? -2.957 -6.236 9.829 1.00 89.25 72 PHE A C 1
ATOM 559 O O . PHE A 1 72 ? -3.211 -5.174 9.244 1.00 89.25 72 PHE A O 1
ATOM 566 N N . ASP A 1 73 ? -2.307 -7.234 9.249 1.00 91.12 73 ASP A N 1
ATOM 567 C CA . ASP A 1 73 ? -1.805 -7.199 7.887 1.00 91.12 73 ASP A CA 1
ATOM 568 C C . ASP A 1 73 ? -2.011 -8.543 7.181 1.00 91.12 73 ASP A C 1
ATOM 570 O O . ASP A 1 73 ? -2.170 -9.588 7.811 1.00 91.12 73 ASP A O 1
ATOM 574 N N . ILE A 1 74 ? -2.093 -8.495 5.853 1.00 88.25 74 ILE A N 1
ATOM 575 C CA . ILE A 1 74 ? -2.365 -9.653 5.001 1.00 88.25 74 ILE A CA 1
ATOM 576 C C . ILE A 1 74 ? -1.445 -9.579 3.794 1.00 88.25 74 ILE A C 1
ATOM 578 O O . ILE A 1 74 ? -1.514 -8.628 3.016 1.00 88.25 74 ILE A O 1
ATOM 582 N N . PHE A 1 75 ? -0.621 -10.601 3.598 1.00 87.69 75 PHE A N 1
ATOM 583 C CA . PHE A 1 75 ? 0.170 -10.753 2.384 1.00 87.69 75 PHE A CA 1
ATOM 584 C C . PHE A 1 75 ? -0.529 -11.693 1.399 1.00 87.69 75 PHE A C 1
ATOM 586 O O . PHE A 1 75 ? -0.899 -12.814 1.749 1.00 87.69 75 PHE A O 1
ATOM 593 N N . VAL A 1 76 ? -0.684 -11.245 0.155 1.00 82.38 76 VAL A N 1
ATOM 594 C CA . VAL A 1 76 ? -1.231 -12.028 -0.956 1.00 82.38 76 VAL A CA 1
ATOM 595 C C . VAL A 1 76 ? -0.164 -12.121 -2.037 1.00 82.38 76 VAL A C 1
ATOM 597 O O . VAL A 1 76 ? 0.272 -11.103 -2.560 1.00 82.38 76 VAL A O 1
ATOM 600 N N . SER A 1 77 ? 0.264 -13.335 -2.378 1.00 79.81 77 SER A N 1
ATOM 601 C CA . SER A 1 77 ? 1.227 -13.554 -3.464 1.00 79.81 77 SER A CA 1
ATOM 602 C C . SER A 1 77 ? 0.557 -13.434 -4.835 1.00 79.81 77 SER A C 1
ATOM 604 O O . SER A 1 77 ? -0.567 -13.907 -5.006 1.00 79.81 77 SER A O 1
ATOM 606 N N . GLU A 1 78 ? 1.291 -12.930 -5.832 1.00 74.44 78 GLU A N 1
ATOM 607 C CA . GLU A 1 78 ? 0.913 -12.970 -7.258 1.00 74.44 78 GLU A CA 1
ATOM 608 C C . GLU A 1 78 ? 0.524 -14.384 -7.740 1.00 74.44 78 GLU A C 1
ATOM 610 O O . GLU A 1 78 ? -0.269 -14.547 -8.664 1.00 74.44 78 GLU A O 1
ATOM 615 N N . LYS A 1 79 ? 1.069 -15.430 -7.097 1.00 73.31 79 LYS A N 1
ATOM 616 C CA . LYS A 1 79 ? 0.852 -16.841 -7.455 1.00 73.31 79 LYS A CA 1
ATOM 617 C C . LYS A 1 79 ? -0.400 -17.428 -6.809 1.00 73.31 79 LYS A C 1
ATOM 619 O O . LYS A 1 79 ? -0.706 -18.599 -7.047 1.00 73.31 79 LYS A O 1
ATOM 624 N N . SER A 1 80 ? -1.098 -16.662 -5.968 1.00 69.00 80 SER A N 1
ATOM 625 C CA . SER A 1 80 ? -2.311 -17.132 -5.309 1.00 69.00 80 SER A CA 1
ATOM 626 C C . SER A 1 80 ? -3.412 -17.346 -6.342 1.00 69.00 80 SER A C 1
ATOM 628 O O . SER A 1 80 ? -3.861 -16.413 -7.000 1.00 69.00 80 SER A O 1
ATOM 630 N N . LYS A 1 81 ? -3.859 -18.595 -6.484 1.00 64.50 81 LYS A N 1
ATOM 631 C CA . LYS A 1 81 ? -4.928 -18.980 -7.422 1.00 64.50 81 LYS A CA 1
ATOM 632 C C . LYS A 1 81 ? -6.316 -18.982 -6.783 1.00 64.50 81 LYS A C 1
ATOM 634 O O . LYS A 1 81 ? -7.302 -19.249 -7.462 1.00 64.50 81 LYS A O 1
ATOM 639 N N . THR A 1 82 ? -6.385 -18.736 -5.479 1.00 58.50 82 THR A N 1
ATOM 640 C CA . THR A 1 82 ? -7.609 -18.788 -4.678 1.00 58.50 82 THR A CA 1
ATOM 641 C C . THR A 1 82 ? -7.678 -17.588 -3.744 1.00 58.50 82 THR A C 1
ATOM 643 O O . THR A 1 82 ? -6.646 -17.068 -3.311 1.00 58.50 82 THR A O 1
ATOM 646 N N . TYR A 1 83 ? -8.896 -17.173 -3.403 1.00 60.75 83 TYR A N 1
ATOM 647 C CA . TYR A 1 83 ? -9.129 -16.179 -2.361 1.00 60.75 83 TYR A CA 1
ATOM 648 C C . TYR A 1 83 ? -8.690 -16.729 -0.997 1.00 60.75 83 TYR A C 1
ATOM 650 O O . TYR A 1 83 ? -8.945 -17.889 -0.672 1.00 60.75 83 TYR A O 1
ATOM 658 N N . GLY A 1 84 ? -8.004 -15.899 -0.211 1.00 60.75 84 GLY A N 1
ATOM 659 C CA . GLY A 1 84 ? -7.700 -16.190 1.187 1.00 60.75 84 GLY A CA 1
ATOM 660 C C . GLY A 1 84 ? -8.829 -15.691 2.084 1.00 60.75 84 GLY A C 1
ATOM 661 O O . GLY A 1 84 ? -9.284 -14.561 1.924 1.00 60.75 84 GLY A O 1
ATOM 662 N N . ILE A 1 85 ? -9.268 -16.513 3.037 1.00 63.88 85 ILE A N 1
ATOM 663 C CA . ILE A 1 85 ? -10.208 -16.086 4.080 1.00 63.88 85 ILE A CA 1
ATOM 664 C C . ILE A 1 85 ? -9.392 -15.597 5.270 1.00 63.88 85 ILE A C 1
ATOM 666 O O . ILE A 1 85 ? -8.513 -16.308 5.756 1.00 63.88 85 ILE A O 1
ATOM 670 N N . VAL A 1 86 ? -9.693 -14.391 5.748 1.00 67.69 86 VAL A N 1
ATOM 671 C CA . VAL A 1 86 ? -9.000 -13.794 6.892 1.00 67.69 86 VAL A CA 1
ATOM 672 C C . VAL A 1 86 ? -10.023 -13.212 7.855 1.00 67.69 86 VAL A C 1
ATOM 674 O O . VAL A 1 86 ? -10.933 -12.491 7.446 1.00 67.69 86 VAL A O 1
ATOM 677 N N . SER A 1 87 ? -9.899 -13.546 9.139 1.00 71.88 87 SER A N 1
ATOM 678 C CA . SER A 1 87 ? -10.762 -13.005 10.189 1.00 71.88 87 SER A CA 1
ATOM 679 C C . SER A 1 87 ? -10.224 -11.663 10.655 1.00 71.88 87 SER A C 1
ATOM 681 O O . SER A 1 87 ? -9.087 -11.563 11.110 1.00 71.88 87 SER A O 1
ATOM 683 N N . ILE A 1 88 ? -11.060 -10.636 10.550 1.00 74.94 88 ILE A N 1
ATOM 684 C CA . ILE A 1 88 ? -10.689 -9.260 10.847 1.00 74.94 88 ILE A CA 1
ATOM 685 C C . ILE A 1 88 ? -11.659 -8.688 11.888 1.00 74.94 88 ILE A C 1
ATOM 687 O O . ILE A 1 88 ? -12.867 -8.887 11.736 1.00 74.94 88 ILE A O 1
ATOM 691 N N . PRO A 1 89 ? -11.184 -7.957 12.917 1.00 83.00 89 PRO A N 1
ATOM 692 C CA . PRO A 1 89 ? -12.079 -7.288 13.851 1.00 83.00 89 PRO A CA 1
ATOM 693 C C . PRO A 1 89 ? -13.013 -6.287 13.158 1.00 83.00 89 PRO A C 1
ATOM 695 O O . PRO A 1 89 ? -12.641 -5.599 12.208 1.00 83.00 89 PRO A O 1
ATOM 698 N N . VAL A 1 90 ? -14.241 -6.185 13.663 1.00 86.44 90 VAL A N 1
ATOM 699 C CA . VAL A 1 90 ? -15.213 -5.185 13.206 1.00 86.44 90 VAL A CA 1
ATOM 700 C C . VAL A 1 90 ? -14.689 -3.783 13.521 1.00 86.44 90 VAL A C 1
ATOM 702 O O . VAL A 1 90 ? -14.244 -3.513 14.637 1.00 86.44 90 VAL A O 1
ATOM 705 N N . GLY A 1 91 ? -14.759 -2.875 12.548 1.00 89.00 91 GLY A N 1
ATOM 706 C CA . GLY A 1 91 ? -14.248 -1.517 12.699 1.00 89.00 91 GLY A CA 1
ATOM 707 C C . GLY A 1 91 ? -14.104 -0.753 11.386 1.00 89.00 91 GLY A C 1
ATOM 708 O O . GLY A 1 91 ? -14.368 -1.271 10.303 1.00 89.00 91 GLY A O 1
ATOM 709 N N . LYS A 1 92 ? -13.676 0.508 11.490 1.00 92.75 92 LYS A N 1
ATOM 710 C CA . LYS A 1 92 ? -13.345 1.366 10.345 1.00 92.75 92 LYS A CA 1
ATOM 711 C C . LYS A 1 92 ? -11.837 1.472 10.198 1.00 92.75 92 LYS A C 1
ATOM 713 O O . LYS A 1 92 ? -11.150 1.902 11.128 1.00 92.75 92 LYS A O 1
ATOM 718 N N . TYR A 1 93 ? -11.351 1.115 9.019 1.00 93.75 93 TYR A N 1
ATOM 719 C CA . TYR A 1 93 ? -9.935 1.016 8.720 1.00 93.75 93 TYR A CA 1
ATOM 720 C C . TYR A 1 93 ? -9.569 1.832 7.493 1.00 93.75 93 TYR A C 1
ATOM 722 O O . TYR A 1 93 ? -10.348 1.976 6.555 1.00 93.75 93 TYR A O 1
ATOM 730 N N . ILE A 1 94 ? -8.336 2.313 7.495 1.00 95.62 94 ILE A N 1
ATOM 731 C CA . IL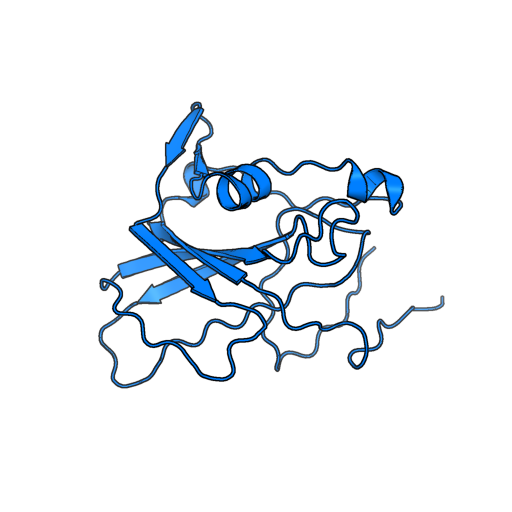E A 1 94 ? -7.654 2.790 6.302 1.00 95.62 94 ILE A CA 1
ATOM 732 C C . ILE A 1 94 ? -6.683 1.689 5.899 1.00 95.62 94 ILE A C 1
ATOM 734 O O . ILE A 1 94 ? -5.780 1.332 6.660 1.00 95.62 94 ILE A O 1
ATOM 738 N N . VAL A 1 95 ? -6.918 1.125 4.720 1.00 94.25 95 VAL A N 1
ATOM 739 C CA . VAL A 1 95 ? -6.149 0.012 4.173 1.00 94.25 95 VAL A CA 1
ATOM 740 C C . VAL A 1 95 ? -5.090 0.563 3.242 1.00 94.25 95 VAL A C 1
ATOM 742 O O . VAL A 1 95 ? -5.428 1.229 2.268 1.00 94.25 95 VAL A O 1
ATOM 745 N N . PHE A 1 96 ? -3.829 0.263 3.524 1.00 95.62 96 PHE A N 1
ATOM 746 C CA . PHE A 1 96 ? -2.716 0.498 2.614 1.00 95.62 96 PHE A CA 1
ATOM 747 C C . PHE A 1 96 ? -2.430 -0.801 1.873 1.00 95.62 96 PHE A C 1
ATOM 749 O O . PHE A 1 96 ? -2.076 -1.791 2.505 1.00 95.62 96 PHE A O 1
ATOM 756 N N . ALA A 1 97 ? -2.570 -0.803 0.553 1.00 92.50 97 ALA A N 1
ATOM 757 C CA . ALA A 1 97 ? -2.115 -1.904 -0.283 1.00 92.50 97 ALA A CA 1
ATOM 758 C C . ALA A 1 97 ? -0.781 -1.525 -0.921 1.00 92.50 97 ALA A C 1
ATOM 760 O O . ALA A 1 97 ? -0.690 -0.520 -1.628 1.00 92.50 97 ALA A O 1
ATOM 761 N N . VAL A 1 98 ? 0.248 -2.321 -0.652 1.00 91.81 98 VAL A N 1
ATOM 762 C CA . VAL A 1 98 ? 1.633 -2.073 -1.060 1.00 91.81 98 VAL A CA 1
ATOM 763 C C . VAL A 1 98 ? 2.084 -3.195 -1.981 1.00 91.81 98 VAL A C 1
ATOM 765 O O . VAL A 1 98 ? 2.011 -4.364 -1.599 1.00 91.81 98 VAL A O 1
ATOM 768 N N . SER A 1 99 ? 2.559 -2.846 -3.175 1.00 86.81 99 SER A N 1
ATOM 769 C CA . SER A 1 99 ? 3.141 -3.823 -4.100 1.00 86.81 99 SER A CA 1
ATOM 770 C C . SER A 1 99 ? 4.464 -4.376 -3.551 1.00 86.81 99 SER A C 1
ATOM 772 O O . SER A 1 99 ? 5.285 -3.625 -3.017 1.00 86.81 99 SER A O 1
ATOM 774 N N . LYS A 1 100 ? 4.660 -5.694 -3.666 1.00 80.62 100 LYS A N 1
ATOM 775 C CA . LYS A 1 100 ? 5.807 -6.446 -3.135 1.00 80.62 100 LYS A CA 1
ATOM 776 C C . LYS A 1 100 ? 6.651 -7.139 -4.204 1.00 80.62 100 LYS A C 1
ATOM 778 O O . LYS A 1 100 ? 7.681 -7.699 -3.835 1.00 80.62 100 LYS A O 1
ATOM 783 N N . ASP A 1 101 ? 6.299 -7.074 -5.489 1.00 66.38 101 ASP A N 1
ATOM 784 C CA . ASP A 1 101 ? 7.144 -7.651 -6.550 1.00 66.38 101 ASP A CA 1
ATOM 785 C C . ASP A 1 101 ? 8.294 -6.710 -6.883 1.00 66.38 101 ASP A C 1
ATOM 787 O O . ASP A 1 101 ? 8.346 -6.049 -7.917 1.00 66.38 101 ASP A O 1
ATOM 791 N N . ILE A 1 102 ? 9.226 -6.599 -5.945 1.00 60.91 102 ILE A N 1
ATOM 792 C CA . ILE A 1 102 ? 10.489 -5.917 -6.165 1.00 60.91 102 ILE A CA 1
ATOM 793 C C . ILE A 1 102 ? 11.514 -6.984 -6.538 1.00 60.91 102 ILE A C 1
ATOM 795 O O . ILE A 1 102 ? 12.107 -7.606 -5.660 1.00 60.91 102 ILE A O 1
ATOM 799 N N . ASP A 1 103 ? 11.783 -7.150 -7.831 1.00 55.59 103 ASP A N 1
ATOM 800 C CA . ASP A 1 103 ? 13.026 -7.790 -8.252 1.00 55.59 103 ASP A CA 1
ATOM 801 C C . ASP A 1 103 ? 14.191 -6.837 -7.943 1.00 55.59 103 ASP A C 1
ATOM 803 O O . ASP A 1 103 ? 14.363 -5.789 -8.565 1.00 55.59 103 ASP A O 1
ATOM 807 N N . PHE A 1 104 ? 15.017 -7.170 -6.953 1.00 44.28 104 PHE A N 1
ATOM 808 C CA . PHE A 1 104 ? 16.326 -6.531 -6.795 1.00 44.28 104 PHE A CA 1
ATOM 809 C C . PHE A 1 104 ? 17.295 -7.221 -7.765 1.00 44.28 104 PHE A C 1
ATOM 811 O O . PHE A 1 104 ? 17.485 -8.430 -7.622 1.00 44.28 104 PHE A O 1
ATOM 818 N N . PRO A 1 105 ? 17.905 -6.529 -8.758 1.00 48.88 105 PRO A N 1
ATOM 819 C CA . PRO A 1 105 ? 18.271 -5.101 -8.820 1.00 48.88 105 PRO A CA 1
ATOM 820 C C . PRO A 1 105 ? 17.423 -4.209 -9.760 1.00 48.88 105 PRO A C 1
ATOM 822 O O . PRO A 1 105 ? 17.713 -3.020 -9.917 1.00 48.88 105 PRO A O 1
ATOM 825 N N . THR A 1 106 ? 16.400 -4.753 -10.413 1.00 58.31 106 THR A N 1
ATOM 826 C CA . THR A 1 106 ? 15.527 -4.049 -11.361 1.00 58.31 106 THR A CA 1
ATOM 827 C C . THR A 1 106 ? 14.154 -3.850 -10.740 1.00 58.31 106 THR A C 1
ATOM 829 O O . THR A 1 106 ? 13.249 -4.635 -11.007 1.00 58.31 106 THR A O 1
ATOM 832 N N . ARG A 1 107 ? 14.005 -2.810 -9.899 1.00 63.56 107 ARG A N 1
ATOM 833 C CA . ARG A 1 107 ? 12.706 -2.446 -9.302 1.00 63.56 107 ARG A CA 1
ATOM 834 C C . ARG A 1 107 ? 11.616 -2.557 -10.373 1.00 63.56 107 ARG A C 1
ATOM 836 O O . ARG A 1 107 ? 11.711 -1.852 -11.382 1.00 63.56 107 ARG A O 1
ATOM 843 N N . SER A 1 108 ? 10.642 -3.446 -10.152 1.00 67.75 108 SER A N 1
ATOM 844 C CA . SER A 1 108 ? 9.502 -3.626 -11.054 1.00 67.75 108 SER A CA 1
ATOM 845 C C . SER A 1 108 ? 8.821 -2.286 -11.301 1.00 67.75 108 SER A C 1
ATOM 847 O O . SER A 1 108 ? 8.832 -1.395 -10.445 1.00 67.75 108 SER A O 1
ATOM 849 N N . GLU A 1 109 ? 8.186 -2.146 -12.457 1.00 68.31 109 GLU A N 1
ATOM 850 C CA . GLU A 1 109 ? 7.414 -0.955 -12.798 1.00 68.31 109 GLU A CA 1
ATOM 851 C C . GLU A 1 109 ? 6.206 -0.771 -11.873 1.00 68.31 109 GLU A C 1
ATOM 853 O O . GLU A 1 109 ? 5.729 0.349 -11.724 1.00 68.31 109 GLU A O 1
ATOM 858 N N . ALA A 1 110 ? 5.734 -1.834 -11.210 1.00 68.31 110 ALA A N 1
ATOM 859 C CA . ALA A 1 110 ? 4.729 -1.761 -10.147 1.00 68.31 110 ALA A CA 1
ATOM 860 C C . ALA A 1 110 ? 5.328 -1.409 -8.768 1.00 68.31 110 ALA A C 1
ATOM 862 O O . ALA A 1 110 ? 4.594 -1.050 -7.845 1.00 68.31 110 ALA A O 1
ATOM 863 N N . GLY A 1 111 ? 6.653 -1.485 -8.623 1.00 75.69 111 GLY A N 1
ATOM 864 C CA . GLY A 1 111 ? 7.370 -1.174 -7.392 1.00 75.69 111 GLY A CA 1
ATOM 865 C C . GLY A 1 111 ? 7.245 0.297 -6.983 1.00 75.69 111 GLY A C 1
ATOM 866 O O . GLY A 1 111 ? 6.896 1.166 -7.784 1.00 75.69 111 GLY A O 1
ATOM 867 N N . LEU A 1 112 ? 7.540 0.584 -5.711 1.00 83.81 112 LEU A N 1
ATOM 868 C CA . LEU A 1 112 ? 7.455 1.919 -5.094 1.00 83.81 112 LEU A CA 1
ATOM 869 C C . LEU A 1 112 ? 6.052 2.539 -5.065 1.00 83.81 112 LEU A C 1
ATOM 871 O O . LEU A 1 112 ? 5.924 3.743 -4.848 1.00 83.81 112 LEU A O 1
ATOM 875 N N . LYS A 1 113 ? 4.999 1.754 -5.295 1.00 88.00 113 LYS A N 1
ATOM 876 C CA . LYS A 1 113 ? 3.616 2.234 -5.319 1.00 88.00 113 LYS A CA 1
ATOM 877 C C . LYS A 1 113 ? 2.805 1.620 -4.189 1.00 88.00 113 LYS A C 1
ATOM 879 O O . LYS A 1 113 ? 2.930 0.435 -3.876 1.00 88.00 113 LYS A O 1
ATOM 884 N N . TYR A 1 114 ? 1.935 2.434 -3.611 1.00 92.06 114 TYR A N 1
ATOM 885 C CA . TYR A 1 114 ? 0.898 1.992 -2.689 1.00 92.06 114 TYR A CA 1
ATOM 886 C C . TYR A 1 114 ? -0.404 2.734 -2.978 1.00 92.06 114 TYR A C 1
ATOM 888 O O . TYR A 1 114 ? -0.394 3.873 -3.442 1.00 92.06 114 TYR A O 1
ATOM 896 N N . CYS A 1 115 ? -1.534 2.104 -2.692 1.00 91.88 115 CYS A N 1
ATOM 897 C CA . CYS A 1 115 ? -2.838 2.757 -2.724 1.00 91.88 115 CYS A CA 1
ATOM 898 C C . CYS A 1 115 ? -3.517 2.657 -1.363 1.00 91.88 115 CYS A C 1
ATOM 900 O O . CYS A 1 115 ? -3.159 1.828 -0.522 1.00 91.88 115 CYS A O 1
ATOM 902 N N . ILE A 1 116 ? -4.487 3.542 -1.145 1.00 94.19 116 ILE A N 1
ATOM 903 C CA . ILE A 1 116 ? -5.216 3.646 0.113 1.00 94.19 116 ILE A CA 1
ATOM 904 C C . ILE A 1 116 ? -6.713 3.545 -0.163 1.00 94.19 116 ILE A C 1
ATOM 906 O O . ILE A 1 116 ? -7.213 4.194 -1.081 1.00 94.19 116 ILE A O 1
ATOM 910 N N . LYS A 1 117 ? -7.433 2.772 0.653 1.00 92.06 117 LYS A N 1
ATOM 911 C CA . LYS A 1 117 ? -8.901 2.715 0.641 1.00 92.06 117 LYS A CA 1
ATOM 912 C C . LYS A 1 117 ? -9.442 2.720 2.066 1.00 92.06 117 LYS A C 1
ATOM 914 O O . LYS A 1 117 ? -8.948 1.988 2.922 1.00 92.06 117 LYS A O 1
ATOM 919 N N . GLU A 1 118 ? -10.455 3.543 2.326 1.00 92.75 118 GLU A N 1
ATOM 920 C CA . GLU A 1 118 ? -11.229 3.441 3.564 1.00 92.75 118 GLU A CA 1
ATOM 921 C C . GLU A 1 118 ? -12.201 2.269 3.453 1.00 92.75 118 GLU A C 1
ATOM 923 O O . GLU A 1 118 ? -12.907 2.114 2.454 1.00 92.75 118 GLU A O 1
ATOM 928 N N . VAL A 1 119 ? -12.217 1.424 4.477 1.00 89.00 119 VAL A N 1
ATOM 929 C CA . VAL A 1 119 ? -13.042 0.224 4.528 1.00 89.00 119 VAL A CA 1
ATOM 930 C C . VAL A 1 119 ? -13.702 0.131 5.892 1.00 89.00 119 VAL A C 1
ATOM 932 O O . VAL A 1 119 ? -13.053 0.212 6.934 1.00 89.00 119 VAL A O 1
ATOM 935 N N . GLU A 1 120 ? -15.007 -0.108 5.884 1.00 88.81 120 GLU A N 1
ATOM 936 C CA . GLU A 1 120 ? -15.755 -0.467 7.078 1.00 88.81 120 GLU A CA 1
ATOM 937 C C . GLU A 1 120 ? -15.983 -1.981 7.103 1.00 88.81 120 GLU A C 1
ATOM 939 O O . GLU A 1 120 ? -16.626 -2.555 6.223 1.00 88.81 120 GLU A O 1
ATOM 944 N N . ILE A 1 121 ? -15.429 -2.634 8.118 1.00 84.75 121 ILE A N 1
ATOM 945 C CA . ILE A 1 121 ? -15.559 -4.066 8.354 1.00 84.75 121 ILE A CA 1
ATOM 946 C C . ILE A 1 121 ? -16.684 -4.251 9.354 1.00 84.75 121 ILE A C 1
ATOM 948 O O . ILE A 1 121 ? -16.587 -3.824 10.501 1.00 84.75 121 ILE A O 1
ATOM 952 N N . LYS A 1 122 ? -17.764 -4.871 8.890 1.00 83.50 122 LYS A N 1
ATOM 953 C CA . LYS A 1 122 ? -18.938 -5.244 9.677 1.00 83.50 122 LYS A CA 1
ATOM 954 C C . LYS A 1 122 ? -19.087 -6.752 9.650 1.00 83.50 122 LYS A C 1
ATOM 956 O O . LYS A 1 122 ? -18.593 -7.405 8.732 1.00 83.50 122 LYS A O 1
ATOM 961 N N . GLU A 1 123 ? -19.813 -7.281 10.623 1.00 77.25 123 GLU A N 1
ATOM 962 C CA . GLU A 1 123 ? -20.353 -8.627 10.505 1.00 77.25 123 GLU A CA 1
ATOM 963 C C . GLU A 1 123 ? -21.264 -8.673 9.273 1.00 77.25 123 GLU A C 1
ATOM 965 O O . GLU A 1 123 ? -22.171 -7.851 9.117 1.00 77.25 123 GLU A O 1
ATOM 970 N N . ARG A 1 124 ? -20.960 -9.571 8.340 1.00 68.44 124 ARG A N 1
ATOM 971 C CA . ARG A 1 124 ? -21.713 -9.719 7.097 1.00 68.44 124 ARG A CA 1
ATOM 972 C C . ARG A 1 124 ? -21.652 -11.161 6.603 1.00 68.44 124 ARG A C 1
ATOM 974 O O . ARG A 1 124 ? -20.653 -11.836 6.843 1.00 68.44 124 ARG A O 1
ATOM 981 N N . PRO A 1 125 ? -22.683 -11.610 5.872 1.00 54.25 125 PRO A N 1
ATOM 982 C CA . PRO A 1 125 ? -22.682 -12.923 5.238 1.00 54.25 125 PRO A CA 1
ATOM 983 C C . PRO A 1 125 ? -21.850 -12.961 3.946 1.00 54.25 125 PRO A C 1
ATOM 985 O O . PRO A 1 125 ? -21.505 -14.041 3.484 1.00 54.25 125 PRO A O 1
ATOM 988 N N . SER A 1 126 ? -21.555 -11.804 3.341 1.00 64.31 126 SER A N 1
ATOM 989 C CA . SER A 1 126 ? -20.816 -11.695 2.079 1.00 64.31 126 SER A CA 1
ATOM 990 C C . SER A 1 126 ? -19.343 -11.345 2.296 1.00 64.31 126 SER A C 1
ATOM 992 O O . SER A 1 126 ? -18.968 -10.763 3.310 1.00 64.31 126 SER A O 1
ATOM 994 N N . GLU A 1 127 ? -18.493 -11.639 1.321 1.00 68.50 127 GLU A N 1
ATOM 995 C CA . GLU A 1 127 ? -17.051 -11.393 1.422 1.00 68.50 127 GLU A CA 1
ATOM 996 C C . GLU A 1 127 ? -16.689 -9.901 1.267 1.00 68.50 127 GLU A C 1
ATOM 998 O O . GLU A 1 127 ? -17.439 -9.103 0.690 1.00 68.50 127 GLU A O 1
ATOM 1003 N N . LEU A 1 128 ? -15.529 -9.503 1.808 1.00 72.69 128 LEU A N 1
ATOM 1004 C CA . LEU A 1 128 ? -14.858 -8.264 1.406 1.00 72.69 128 LEU A CA 1
ATOM 1005 C C . LEU A 1 128 ? -13.935 -8.578 0.242 1.00 72.69 128 LEU A C 1
ATOM 1007 O O . LEU A 1 128 ? -13.036 -9.398 0.402 1.00 72.69 128 LEU A O 1
ATOM 1011 N N . ILE A 1 129 ? -14.076 -7.866 -0.868 1.00 75.94 129 ILE A N 1
ATOM 1012 C CA . ILE A 1 129 ? -13.125 -7.981 -1.969 1.00 75.94 129 ILE A CA 1
ATOM 1013 C C . ILE A 1 129 ? -12.239 -6.738 -1.969 1.00 75.94 129 ILE A C 1
ATOM 1015 O O . ILE A 1 129 ? -12.725 -5.607 -2.007 1.00 75.94 129 ILE A O 1
ATOM 1019 N N . LEU A 1 130 ? -10.927 -6.960 -1.885 1.00 78.25 130 LEU A N 1
ATOM 1020 C CA . LEU A 1 130 ? -9.897 -5.940 -2.045 1.00 78.25 130 LEU A CA 1
ATOM 1021 C C . LEU A 1 130 ? -9.052 -6.315 -3.260 1.00 78.25 130 LEU A C 1
ATOM 1023 O O . LEU A 1 130 ? -8.312 -7.293 -3.226 1.00 78.25 130 LEU A O 1
ATOM 1027 N N . SER A 1 131 ? -9.179 -5.540 -4.331 1.00 77.50 131 SER A N 1
ATOM 1028 C CA . SER A 1 131 ? -8.523 -5.808 -5.615 1.00 77.50 131 SER A CA 1
ATOM 1029 C C . SER A 1 131 ? -7.892 -4.529 -6.177 1.00 77.50 131 SER A C 1
ATOM 1031 O O . SER A 1 131 ? -8.432 -3.946 -7.120 1.00 77.50 131 SER A O 1
ATOM 1033 N N . PRO A 1 132 ? -6.807 -4.024 -5.564 1.00 80.25 132 PRO A N 1
ATOM 1034 C CA . PRO A 1 132 ? -6.093 -2.873 -6.093 1.00 80.25 132 PRO A CA 1
ATOM 1035 C C . PRO A 1 132 ? -5.380 -3.239 -7.399 1.00 80.25 132 PRO A C 1
ATOM 1037 O O . PRO A 1 132 ? -4.858 -4.342 -7.544 1.00 80.25 132 PRO A O 1
ATOM 1040 N N . THR A 1 133 ? -5.311 -2.287 -8.324 1.00 77.75 133 THR A N 1
ATOM 1041 C CA . THR A 1 133 ? -4.529 -2.405 -9.560 1.00 77.75 133 THR A CA 1
ATOM 1042 C C . THR A 1 133 ? -3.366 -1.420 -9.518 1.00 77.75 133 THR A C 1
ATOM 1044 O O . THR A 1 133 ? -3.580 -0.221 -9.329 1.00 77.75 133 THR A O 1
ATOM 1047 N N . PHE A 1 134 ? -2.140 -1.905 -9.721 1.00 78.81 134 PHE A N 1
ATOM 1048 C CA . PHE A 1 134 ? -0.943 -1.065 -9.762 1.00 78.81 134 PHE A CA 1
ATOM 1049 C C . PHE A 1 134 ? -0.510 -0.830 -11.215 1.00 78.81 134 PHE A C 1
ATOM 1051 O O . PHE A 1 134 ? -0.344 -1.795 -11.958 1.00 78.81 134 PHE A O 1
ATOM 1058 N N . PRO A 1 135 ? -0.309 0.427 -11.647 1.00 75.44 135 PRO A N 1
ATOM 1059 C CA . PRO A 1 135 ? 0.176 0.715 -12.983 1.00 75.44 135 PRO A CA 1
ATOM 1060 C C . PRO A 1 135 ? 1.658 0.347 -13.106 1.00 75.44 135 PRO A C 1
ATOM 1062 O O . PRO A 1 135 ? 2.486 0.774 -12.293 1.00 75.44 135 PRO A O 1
ATOM 1065 N N . THR A 1 136 ? 1.994 -0.378 -14.169 1.00 76.38 136 THR A N 1
ATOM 1066 C CA . THR A 1 136 ? 3.364 -0.720 -14.565 1.00 76.38 136 THR A CA 1
ATOM 1067 C C . THR A 1 136 ? 3.969 0.447 -15.347 1.00 76.38 136 THR A C 1
ATOM 1069 O O . THR A 1 136 ? 4.037 0.443 -16.570 1.00 76.38 136 THR A O 1
ATOM 1072 N N . THR A 1 137 ? 4.296 1.537 -14.648 1.00 77.25 137 THR A N 1
ATOM 1073 C CA . THR A 1 137 ? 4.962 2.691 -15.265 1.00 77.25 137 THR A CA 1
ATOM 1074 C C . THR A 1 137 ? 5.980 3.327 -14.333 1.00 77.25 137 THR A C 1
ATOM 1076 O O . THR A 1 137 ? 5.734 3.515 -13.138 1.00 77.25 137 THR A O 1
ATOM 1079 N N . TYR A 1 138 ? 7.115 3.728 -14.902 1.00 77.00 138 TYR A N 1
ATOM 1080 C CA . TYR A 1 138 ? 8.164 4.463 -14.198 1.00 77.00 138 TYR A CA 1
ATOM 1081 C C . TYR A 1 138 ? 7.822 5.929 -13.957 1.00 77.00 138 TYR A C 1
ATOM 1083 O O . TYR A 1 138 ? 8.502 6.581 -13.174 1.00 77.00 138 TYR A O 1
ATOM 1091 N N . SER A 1 139 ? 6.798 6.481 -14.614 1.00 80.38 139 SER A N 1
ATOM 1092 C CA . SER A 1 139 ? 6.522 7.913 -14.505 1.00 80.38 139 SER A CA 1
ATOM 1093 C C . SER A 1 139 ? 5.971 8.315 -13.142 1.00 80.38 139 SER A C 1
ATOM 1095 O O . SER A 1 139 ? 5.857 9.506 -12.889 1.00 80.38 139 SER A O 1
ATOM 1097 N N . MET A 1 140 ? 5.597 7.370 -12.273 1.00 83.81 140 MET A N 1
ATOM 1098 C CA . MET A 1 140 ? 4.961 7.661 -10.987 1.00 83.81 140 MET A CA 1
ATOM 1099 C C . MET A 1 140 ? 5.393 6.701 -9.882 1.00 83.81 140 MET A C 1
ATOM 1101 O O . MET A 1 140 ? 5.573 5.510 -10.127 1.00 83.81 140 MET A O 1
ATOM 1105 N N . TYR A 1 141 ? 5.477 7.208 -8.655 1.00 88.69 141 TYR A N 1
ATOM 1106 C CA . TYR A 1 141 ? 5.720 6.427 -7.439 1.00 88.69 141 TYR A CA 1
ATOM 1107 C C . TYR A 1 141 ? 5.034 7.076 -6.223 1.00 88.69 141 TYR A C 1
ATOM 1109 O O . TYR A 1 141 ? 4.496 8.182 -6.316 1.00 88.69 141 TYR A O 1
ATOM 1117 N N . GLY A 1 142 ? 5.029 6.381 -5.087 1.00 91.31 142 GLY A N 1
ATOM 1118 C CA . GLY A 1 142 ? 4.323 6.782 -3.872 1.00 91.31 142 GLY A CA 1
ATOM 1119 C C . GLY A 1 142 ? 2.839 6.411 -3.913 1.00 91.31 142 GLY A C 1
ATOM 1120 O O . GLY A 1 142 ? 2.469 5.324 -4.367 1.00 91.31 142 GLY A O 1
ATOM 1121 N N . LEU A 1 143 ? 1.986 7.313 -3.424 1.00 93.00 143 LEU A N 1
ATOM 1122 C CA . LEU A 1 143 ? 0.538 7.128 -3.413 1.00 93.00 143 LEU A CA 1
ATOM 1123 C C . LEU A 1 143 ? -0.025 7.164 -4.839 1.00 93.00 143 LEU A C 1
ATOM 1125 O O . LEU A 1 143 ? 0.129 8.154 -5.553 1.00 93.00 143 LEU A O 1
ATOM 1129 N N . ILE A 1 144 ? -0.753 6.118 -5.215 1.00 88.19 144 ILE A N 1
ATOM 1130 C CA . ILE A 1 144 ? -1.545 6.050 -6.445 1.00 88.19 144 ILE A CA 1
ATOM 1131 C C . ILE A 1 144 ? -3.039 5.872 -6.117 1.00 88.19 144 ILE A C 1
ATOM 1133 O O . ILE A 1 144 ? -3.377 5.395 -5.027 1.00 88.19 144 ILE A O 1
ATOM 1137 N N . PRO A 1 145 ? -3.955 6.228 -7.038 1.00 85.06 145 PRO A N 1
ATOM 1138 C CA . PRO A 1 145 ? -5.376 5.944 -6.865 1.00 85.06 145 PRO A CA 1
ATOM 1139 C C . PRO A 1 145 ? -5.640 4.446 -6.690 1.00 85.06 145 PRO A C 1
ATOM 1141 O O . PRO A 1 145 ? -5.047 3.622 -7.386 1.00 85.06 145 PRO A O 1
ATOM 1144 N N . TRP A 1 146 ? -6.559 4.096 -5.786 1.00 84.12 146 TRP A N 1
ATOM 1145 C CA . TRP A 1 146 ? -7.090 2.738 -5.721 1.00 84.12 146 TRP A CA 1
ATOM 1146 C C . TRP A 1 146 ? -8.059 2.530 -6.883 1.00 84.12 146 TRP A C 1
ATOM 1148 O O . TRP A 1 146 ? -9.063 3.230 -6.980 1.00 84.12 146 TRP A O 1
ATOM 1158 N N . VAL A 1 147 ? -7.752 1.564 -7.739 1.00 75.31 147 VAL A N 1
ATOM 1159 C CA . VAL A 1 147 ? -8.493 1.255 -8.965 1.00 75.31 147 VAL A CA 1
ATOM 1160 C C . VAL A 1 147 ? -8.839 -0.228 -8.963 1.00 75.31 147 VAL A C 1
ATOM 1162 O O . VAL A 1 147 ? -7.943 -1.061 -8.801 1.00 75.31 147 VAL A O 1
ATOM 1165 N N . GLU A 1 148 ? -10.122 -0.558 -9.124 1.00 67.94 148 GLU A N 1
ATOM 1166 C CA . GLU A 1 148 ? -10.566 -1.951 -9.234 1.00 67.94 148 GLU A CA 1
ATOM 1167 C C . GLU A 1 148 ? -10.388 -2.486 -10.664 1.00 67.94 148 GLU A C 1
ATOM 1169 O O . GLU A 1 148 ? -10.361 -1.731 -11.636 1.00 67.94 148 GLU A O 1
ATOM 1174 N N . ILE A 1 149 ? -10.242 -3.808 -10.805 1.00 60.75 149 ILE A N 1
ATOM 1175 C CA . ILE A 1 149 ? -9.911 -4.441 -12.093 1.00 60.75 149 ILE A CA 1
ATOM 1176 C C . ILE A 1 149 ? -10.988 -4.207 -13.168 1.00 60.75 149 ILE A C 1
ATOM 1178 O O . ILE A 1 149 ? -10.653 -4.039 -14.345 1.00 60.75 149 ILE A O 1
ATOM 1182 N N . ASP A 1 150 ? -12.255 -4.127 -12.758 1.00 57.94 150 ASP A N 1
ATOM 1183 C CA . ASP A 1 150 ? -13.415 -3.974 -13.645 1.00 57.94 150 ASP A CA 1
ATOM 1184 C C . ASP A 1 150 ? -13.683 -2.517 -14.049 1.00 57.94 150 ASP A C 1
ATOM 1186 O O . ASP A 1 150 ? -14.457 -2.239 -14.971 1.00 57.94 150 ASP A O 1
ATOM 1190 N N . GLU A 1 151 ? -13.015 -1.563 -13.407 1.00 52.78 151 GLU A N 1
ATOM 1191 C CA . GLU A 1 151 ? -13.136 -0.159 -13.752 1.00 52.78 151 GLU A CA 1
ATOM 1192 C C . GLU A 1 151 ? -12.217 0.171 -14.952 1.00 52.78 151 GLU A C 1
ATOM 1194 O O . GLU A 1 151 ? -10.990 -0.004 -14.943 1.00 52.78 151 GLU A O 1
ATOM 1199 N N . LYS A 1 152 ? -12.827 0.640 -16.051 1.00 42.44 152 LYS A N 1
ATOM 1200 C CA . LYS A 1 152 ? -12.102 1.169 -17.217 1.00 42.44 152 LYS A CA 1
ATOM 1201 C C . LYS A 1 152 ? -11.563 2.553 -16.871 1.00 42.44 152 LYS A C 1
ATOM 1203 O O . LYS A 1 152 ? -12.344 3.491 -16.737 1.00 42.44 152 LYS A O 1
ATOM 1208 N N . PHE A 1 153 ? -10.244 2.704 -16.812 1.00 44.09 153 PHE A N 1
ATOM 1209 C CA . PHE A 1 153 ? -9.618 4.001 -16.564 1.00 44.09 153 PHE A CA 1
ATOM 1210 C C . PHE A 1 153 ? -8.828 4.502 -17.767 1.00 44.09 153 PHE A C 1
ATOM 1212 O O . PHE A 1 153 ? -8.044 3.780 -18.376 1.00 44.09 153 PHE A O 1
ATOM 1219 N N . SER A 1 154 ? -9.035 5.780 -18.082 1.00 37.88 154 SER A N 1
ATOM 1220 C CA . SER A 1 154 ? -8.218 6.546 -19.015 1.00 37.88 154 SER A CA 1
ATOM 1221 C C . SER A 1 154 ? -7.396 7.536 -18.204 1.00 37.88 154 SER A C 1
ATOM 1223 O O . SER A 1 154 ? -7.944 8.442 -17.578 1.00 37.88 154 SER A O 1
ATOM 1225 N N . TYR A 1 155 ? -6.078 7.379 -18.232 1.00 41.50 155 TYR A N 1
ATOM 1226 C CA . TYR A 1 155 ? -5.142 8.336 -17.657 1.00 41.50 155 TYR A CA 1
ATOM 1227 C C . TYR A 1 155 ? -5.126 9.603 -18.541 1.00 41.50 155 TYR A C 1
ATOM 1229 O O . TYR A 1 155 ? -4.379 9.671 -19.509 1.00 41.50 155 TYR A O 1
ATOM 1237 N N . ASN A 1 156 ? -5.973 10.598 -18.251 1.00 34.00 156 ASN A N 1
ATOM 1238 C CA . ASN A 1 156 ? -5.834 11.950 -18.809 1.00 34.00 156 ASN A CA 1
ATOM 1239 C C . ASN A 1 156 ? -5.058 12.795 -17.797 1.00 34.00 156 ASN A C 1
ATOM 1241 O O . ASN A 1 156 ? -5.649 13.303 -16.847 1.00 34.00 156 ASN A O 1
ATOM 1245 N N . TRP A 1 157 ? -3.746 12.943 -17.985 1.00 43.91 157 TRP A N 1
ATOM 1246 C CA . TRP A 1 157 ? -2.915 13.748 -17.084 1.00 43.91 157 TRP A CA 1
ATOM 1247 C C . TRP A 1 157 ? -2.161 14.816 -17.872 1.00 43.91 157 TRP A C 1
ATOM 1249 O O . TRP A 1 157 ? -1.560 14.526 -18.907 1.00 43.91 157 TRP A O 1
ATOM 1259 N N . LYS A 1 158 ? -2.312 16.059 -17.399 1.00 29.67 158 LYS A N 1
ATOM 1260 C CA . LYS A 1 158 ? -1.633 17.268 -17.879 1.00 29.67 158 LYS A CA 1
ATOM 1261 C C . LYS A 1 158 ? -0.219 17.351 -17.328 1.00 29.67 158 LYS A C 1
ATOM 1263 O O . LYS A 1 158 ? -0.036 16.933 -16.165 1.00 29.67 158 LYS A O 1
#

Foldseek 3Di:
DDDDWDDLVPWFAQFWKKKFWAAPCVPVFDDFDKAFDPDQVRLLPDDDQQQCCCQPPVWHQGPVRDIHHGPDMDIDHSPDPDDDDDDDDFHKTKMKIHTHPQDPPRGFLLHQEIEIDIDGDDDDPDDDDQAFTGTSHSGMHTYDYGDHSPDDDTPPDD

Organism: NCBI:txid28130